Protein AF-A0AAE3GGK1-F1 (afdb_monomer)

Solvent-accessible surface area (backbone atoms only — not comparable to full-atom values): 4943 Å² total; per-residue (Å²): 131,92,71,73,62,54,81,34,54,88,37,78,45,83,32,71,53,20,81,45,72,69,28,31,55,48,46,53,52,40,41,64,15,39,23,48,71,47,52,42,66,88,70,57,76,69,25,50,58,52,47,54,53,50,52,53,46,68,75,36,79,74,41,74,82,57,94,79,78,91,81,84,79,68,55,76,89,79,88,126

Nearest PDB structures (foldseek):
  4bmn-assembly1_A  TM=7.183E-01  e=1.537E-03  Ralstonia sp. DSMZ 6428
  8j2b-assembly1_A  TM=6.497E-01  e=1.435E-03  Chloroflexus aurantiacus J-10-fl
  8a8t-assembly1_A  TM=6.531E-01  e=2.025E-03  Chloroflexus aurantiacus J-10-fl
  8i70-assembly1_A-2  TM=6.504E-01  e=3.060E-03  Chloroflexus aurantiacus
  3f5q-assembly2_A  TM=6.295E-01  e=3.278E-03  Escherichia coli O6

Radius of gyration: 15.01 Å; Cα contacts (8 Å, |Δi|>4): 93; chains: 1; bounding box: 33×26×45 Å

Structure (mmCIF, N/CA/C/O backbone):
data_AF-A0AAE3GGK1-F1
#
_entry.id   AF-A0AAE3GGK1-F1
#
loop_
_atom_site.group_PDB
_atom_site.id
_atom_site.type_symbol
_atom_site.label_atom_id
_atom_site.label_alt_id
_atom_site.label_comp_id
_atom_site.label_asym_id
_atom_site.label_entity_id
_atom_site.label_seq_id
_atom_site.pdbx_PDB_ins_code
_atom_site.Cartn_x
_atom_site.Cartn_y
_atom_site.Cartn_z
_atom_site.occupancy
_atom_site.B_iso_or_equiv
_atom_site.auth_seq_id
_atom_site.auth_comp_id
_atom_site.auth_asym_id
_atom_site.auth_atom_id
_atom_site.pdbx_PDB_model_num
ATOM 1 N N . MET A 1 1 ? 15.818 4.279 25.759 1.00 49.19 1 MET A N 1
ATOM 2 C CA . MET A 1 1 ? 15.006 5.393 25.222 1.00 49.19 1 MET A CA 1
ATOM 3 C C . MET A 1 1 ? 13.569 4.910 25.109 1.00 49.19 1 MET A C 1
ATOM 5 O O . MET A 1 1 ? 13.344 3.924 24.421 1.00 49.19 1 MET A O 1
ATOM 9 N N . GLN A 1 2 ? 12.622 5.518 25.827 1.00 49.47 2 GLN A N 1
ATOM 10 C CA . GLN A 1 2 ? 11.203 5.162 25.708 1.00 49.47 2 GLN A CA 1
ATOM 11 C C . GLN A 1 2 ? 10.671 5.755 24.397 1.00 49.47 2 GLN A C 1
ATOM 13 O O . GLN A 1 2 ? 10.495 6.966 24.290 1.00 49.47 2 GLN A O 1
ATOM 18 N N . HIS A 1 3 ? 10.488 4.930 23.365 1.00 60.25 3 HIS A N 1
ATOM 19 C CA . HIS A 1 3 ? 9.816 5.374 22.148 1.00 60.25 3 HIS A CA 1
ATOM 20 C C . HIS A 1 3 ? 8.318 5.159 22.319 1.00 60.25 3 HIS A C 1
ATOM 22 O O . HIS A 1 3 ? 7.866 4.029 22.474 1.00 60.25 3 HIS A O 1
ATOM 28 N N . ASN A 1 4 ? 7.561 6.254 22.299 1.00 68.75 4 ASN A N 1
ATOM 29 C CA . ASN A 1 4 ? 6.110 6.200 22.233 1.00 68.75 4 ASN A CA 1
ATOM 30 C C . ASN A 1 4 ? 5.703 5.457 20.946 1.00 68.75 4 ASN A C 1
ATOM 32 O O . ASN A 1 4 ? 6.036 5.897 19.844 1.00 68.75 4 ASN A O 1
ATOM 36 N N . VAL A 1 5 ? 5.039 4.312 21.104 1.00 72.94 5 VAL A N 1
ATOM 37 C CA . VAL A 1 5 ? 4.773 3.327 20.039 1.00 72.94 5 VAL A CA 1
ATOM 38 C C . VAL A 1 5 ? 3.632 3.774 19.110 1.00 72.94 5 VAL A C 1
ATOM 40 O O . VAL A 1 5 ? 3.288 3.069 18.178 1.00 72.94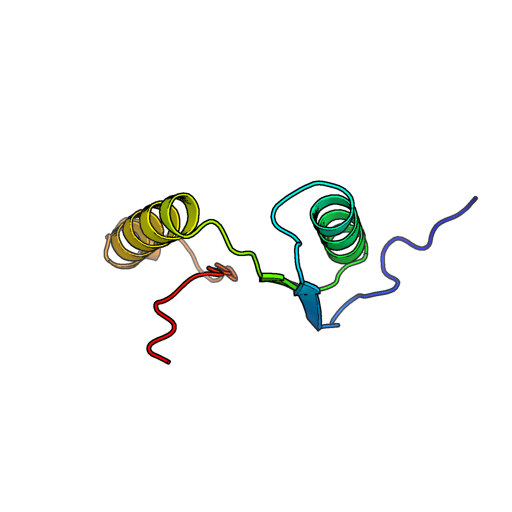 5 VAL A O 1
ATOM 43 N N . SER A 1 6 ? 3.033 4.950 19.330 1.00 87.00 6 SER A N 1
ATOM 44 C CA . SER A 1 6 ? 1.858 5.418 18.577 1.00 87.00 6 SER A CA 1
ATOM 45 C C . SER A 1 6 ? 1.972 6.860 18.071 1.00 87.00 6 SER A C 1
ATOM 47 O O . SER A 1 6 ? 0.962 7.534 17.866 1.00 87.00 6 SER A O 1
ATOM 49 N N . ARG A 1 7 ? 3.193 7.375 17.877 1.00 92.81 7 ARG A N 1
ATOM 50 C CA . ARG A 1 7 ? 3.429 8.767 17.443 1.00 92.81 7 ARG A CA 1
ATOM 51 C C . ARG A 1 7 ? 2.730 9.150 16.136 1.00 92.81 7 ARG A C 1
ATOM 53 O O . ARG A 1 7 ? 2.428 10.325 15.949 1.00 92.81 7 ARG A O 1
ATOM 60 N N . PHE A 1 8 ? 2.507 8.194 15.236 1.00 89.81 8 PHE A N 1
ATOM 61 C CA . PHE A 1 8 ? 1.928 8.431 13.914 1.00 89.81 8 PHE A CA 1
ATOM 62 C C . PHE A 1 8 ? 0.539 7.806 13.744 1.00 89.81 8 PHE A C 1
ATOM 64 O O . PHE A 1 8 ? 0.057 7.679 12.617 1.00 89.81 8 PHE A O 1
ATOM 71 N N . HIS A 1 9 ? -0.134 7.463 14.845 1.00 90.50 9 HIS A N 1
ATOM 72 C CA . HIS A 1 9 ? -1.479 6.898 14.807 1.00 90.50 9 HIS A CA 1
ATOM 73 C C . HIS A 1 9 ? -2.452 7.771 13.993 1.00 90.50 9 HIS A C 1
ATOM 75 O O . HIS A 1 9 ? -2.543 8.987 14.186 1.00 90.50 9 HIS A O 1
ATOM 81 N N . GLY A 1 10 ? -3.162 7.146 13.049 1.00 84.75 10 GLY A N 1
ATOM 82 C CA . GLY A 1 10 ? -4.153 7.802 12.188 1.00 84.75 10 GLY A CA 1
ATOM 83 C C . GLY A 1 10 ? -3.567 8.687 11.079 1.00 84.75 10 GLY A C 1
ATOM 84 O O . GLY A 1 10 ? -4.324 9.294 10.318 1.00 84.75 10 GLY A O 1
ATOM 85 N N . LYS A 1 11 ? -2.237 8.776 10.950 1.00 86.81 11 LYS A N 1
ATOM 86 C CA . LYS A 1 11 ? -1.575 9.531 9.876 1.00 86.81 11 LYS A CA 1
ATOM 87 C C . LYS A 1 11 ? -1.363 8.666 8.639 1.00 86.81 11 LYS A C 1
ATOM 89 O O . LYS A 1 11 ? -1.275 7.447 8.732 1.00 86.81 11 LYS A O 1
ATOM 94 N N . VAL A 1 12 ? -1.284 9.312 7.478 1.00 89.19 12 VAL A N 1
ATOM 95 C CA . VAL A 1 12 ? -0.886 8.686 6.210 1.00 89.19 12 VAL A CA 1
ATOM 96 C C . VAL A 1 12 ? 0.484 9.240 5.822 1.00 89.19 12 VAL A C 1
ATOM 98 O O . VAL A 1 12 ? 0.686 10.450 5.913 1.00 89.19 12 VAL A O 1
ATOM 101 N N . ALA A 1 13 ? 1.416 8.381 5.413 1.00 78.69 13 ALA A N 1
ATOM 102 C CA . ALA A 1 13 ? 2.766 8.765 5.006 1.00 78.69 13 ALA A CA 1
ATOM 103 C C . ALA A 1 13 ? 3.148 8.138 3.657 1.00 78.69 13 ALA A C 1
ATOM 105 O O . ALA A 1 13 ? 2.986 6.936 3.467 1.00 78.69 13 ALA A O 1
ATOM 106 N N . LEU A 1 14 ? 3.693 8.946 2.743 1.00 87.44 14 LEU A N 1
ATOM 107 C CA . LEU A 1 14 ? 4.282 8.495 1.480 1.00 87.44 14 LEU A CA 1
ATOM 108 C C . LEU A 1 14 ? 5.804 8.399 1.627 1.00 87.44 14 LEU A C 1
ATOM 110 O O . LEU A 1 14 ? 6.451 9.368 2.023 1.00 87.44 14 LEU A O 1
ATOM 114 N N . VAL A 1 15 ? 6.374 7.250 1.276 1.00 80.81 15 VAL A N 1
ATOM 115 C CA . VAL A 1 15 ? 7.814 6.986 1.311 1.00 80.81 15 VAL A CA 1
ATOM 116 C C . VAL A 1 15 ? 8.317 6.709 -0.103 1.00 80.81 15 V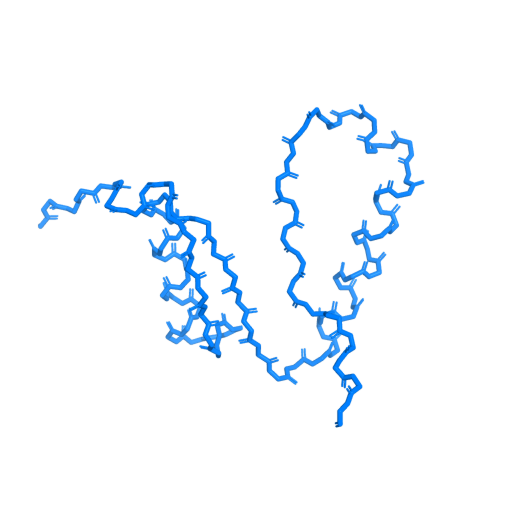AL A C 1
ATOM 118 O O . VAL A 1 15 ? 7.994 5.688 -0.711 1.00 80.81 15 VAL A O 1
ATOM 121 N N . THR A 1 16 ? 9.143 7.613 -0.626 1.00 82.12 16 THR A N 1
ATOM 122 C CA . THR A 1 16 ? 9.816 7.432 -1.917 1.00 82.12 16 THR A CA 1
ATOM 123 C C . THR A 1 16 ? 11.070 6.571 -1.765 1.00 82.12 16 THR A C 1
ATOM 125 O O . THR A 1 16 ? 11.743 6.602 -0.735 1.00 82.12 16 THR A O 1
ATOM 128 N N . GLY A 1 17 ? 11.366 5.737 -2.768 1.00 80.00 17 GLY A N 1
ATOM 129 C CA . GLY A 1 17 ? 12.455 4.758 -2.676 1.00 80.00 17 GLY A CA 1
ATOM 130 C C . GLY A 1 17 ? 12.246 3.726 -1.560 1.00 80.00 17 GLY A C 1
ATOM 131 O O . GLY A 1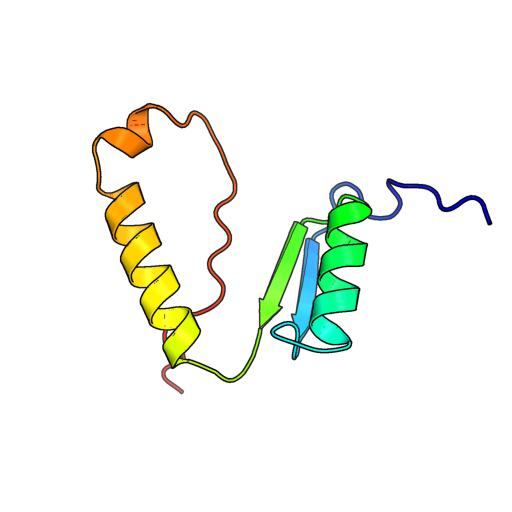 17 ? 13.214 3.161 -1.054 1.00 80.00 17 GLY A O 1
ATOM 132 N N . GLY A 1 18 ? 10.997 3.487 -1.142 1.00 80.12 18 GLY A N 1
ATOM 133 C CA . GLY A 1 18 ? 10.680 2.643 0.014 1.00 80.12 18 GLY A CA 1
ATOM 134 C C . GLY A 1 18 ? 10.786 1.137 -0.246 1.00 80.12 18 GLY A C 1
ATOM 135 O O . GLY A 1 18 ? 10.554 0.342 0.661 1.00 80.12 18 GLY A O 1
ATOM 136 N N . THR A 1 19 ? 11.147 0.725 -1.462 1.00 78.81 19 THR A N 1
ATOM 137 C CA . THR A 1 19 ? 11.233 -0.689 -1.855 1.00 78.81 19 THR A CA 1
ATOM 138 C C . THR A 1 19 ? 12.457 -1.406 -1.274 1.00 78.81 19 THR A C 1
ATOM 140 O O . THR A 1 19 ? 12.518 -2.633 -1.318 1.00 78.81 19 THR A O 1
ATOM 143 N N . SER A 1 20 ? 13.450 -0.681 -0.741 1.00 80.06 20 SER A N 1
ATOM 144 C CA . SER A 1 20 ? 14.647 -1.263 -0.116 1.00 80.06 20 SER A CA 1
ATOM 145 C C . SER A 1 20 ? 15.362 -0.284 0.833 1.00 80.06 20 SER A C 1
ATOM 147 O O . SER A 1 20 ? 14.951 0.866 1.005 1.00 80.06 20 SER A O 1
ATOM 149 N N . GLY A 1 21 ? 16.432 -0.757 1.486 1.00 88.75 21 GLY A N 1
ATOM 150 C CA . GLY A 1 21 ? 17.362 0.070 2.261 1.00 88.75 21 GLY A CA 1
ATOM 151 C C . GLY A 1 21 ? 16.695 0.961 3.315 1.00 88.75 21 GLY A C 1
ATOM 152 O O . GLY A 1 21 ? 15.832 0.521 4.077 1.00 88.75 21 GLY A O 1
ATOM 153 N N . MET A 1 22 ? 17.111 2.230 3.354 1.00 89.81 22 MET A N 1
ATOM 154 C CA . MET A 1 22 ? 16.623 3.217 4.326 1.00 89.81 22 MET A CA 1
ATOM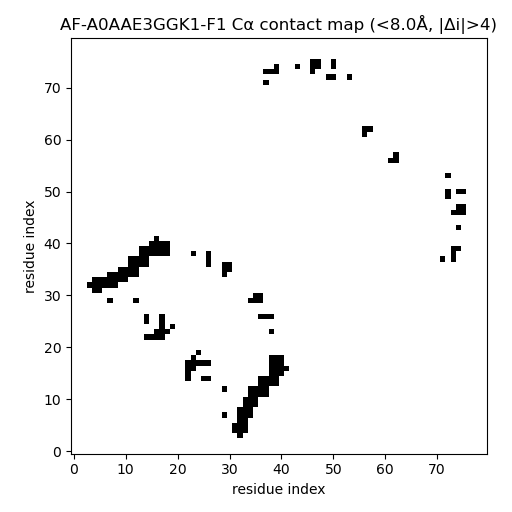 155 C C . MET A 1 22 ? 15.140 3.554 4.138 1.00 89.81 22 MET A C 1
ATOM 157 O O . MET A 1 22 ? 14.442 3.777 5.127 1.00 89.81 22 MET A O 1
ATOM 161 N N . GLY A 1 23 ? 14.643 3.552 2.898 1.00 85.44 23 GLY A N 1
ATOM 162 C CA . GLY A 1 23 ? 13.236 3.822 2.607 1.00 85.44 23 GLY A CA 1
ATOM 163 C C . GLY A 1 23 ? 12.333 2.743 3.204 1.00 85.44 23 GLY A C 1
ATOM 164 O O . GLY A 1 23 ? 11.394 3.054 3.934 1.00 85.44 23 GLY A O 1
ATOM 165 N N . LEU A 1 24 ? 12.678 1.467 3.004 1.00 84.62 24 LEU A N 1
ATOM 166 C CA . LEU A 1 24 ? 11.944 0.351 3.606 1.00 84.62 24 LEU A CA 1
ATOM 167 C C . LEU A 1 24 ? 12.009 0.379 5.140 1.00 84.62 24 LEU A C 1
ATOM 169 O O . LEU A 1 24 ? 11.002 0.146 5.810 1.00 84.62 24 LEU A O 1
ATOM 173 N N . ALA A 1 25 ? 13.180 0.680 5.710 1.00 90.56 25 ALA A N 1
ATOM 174 C CA . ALA A 1 25 ? 13.339 0.805 7.159 1.00 90.56 25 ALA A CA 1
ATOM 175 C C . ALA A 1 25 ? 12.465 1.933 7.735 1.00 90.56 25 ALA A C 1
ATOM 177 O O . ALA A 1 25 ? 11.813 1.757 8.766 1.00 90.56 25 ALA A O 1
ATOM 178 N N . THR A 1 26 ? 12.393 3.062 7.029 1.00 91.19 26 THR A N 1
ATOM 179 C CA . THR A 1 26 ? 11.547 4.207 7.387 1.00 91.19 26 THR A CA 1
ATOM 180 C C . THR A 1 26 ? 10.071 3.837 7.325 1.00 91.19 26 THR A C 1
ATOM 182 O O . THR A 1 26 ? 9.341 4.060 8.289 1.00 91.19 26 THR A O 1
ATOM 185 N N . ALA A 1 27 ? 9.640 3.199 6.236 1.00 86.25 27 ALA A N 1
ATOM 186 C CA . ALA A 1 27 ? 8.262 2.757 6.068 1.00 86.25 27 ALA A CA 1
ATOM 187 C C . ALA A 1 27 ? 7.830 1.780 7.172 1.00 86.25 27 ALA A C 1
ATOM 189 O O . ALA A 1 27 ? 6.777 1.956 7.783 1.00 86.25 27 ALA A O 1
ATOM 190 N N . ARG A 1 28 ? 8.686 0.804 7.509 1.00 89.00 28 ARG A N 1
ATOM 191 C CA . ARG A 1 28 ? 8.447 -0.134 8.618 1.00 89.00 28 ARG A CA 1
ATOM 192 C C . ARG A 1 28 ? 8.308 0.578 9.957 1.00 89.00 28 ARG A C 1
ATOM 194 O O . ARG A 1 28 ? 7.447 0.213 10.752 1.00 89.00 28 ARG A O 1
ATOM 201 N N . ARG A 1 29 ? 9.140 1.590 10.212 1.00 91.12 29 ARG A N 1
ATOM 202 C CA . ARG A 1 29 ? 9.080 2.347 11.462 1.00 91.12 29 ARG A CA 1
ATOM 203 C C . ARG A 1 29 ? 7.801 3.177 11.572 1.00 91.12 29 ARG A C 1
ATOM 205 O O . ARG A 1 29 ? 7.210 3.216 12.643 1.00 91.12 29 ARG A O 1
ATOM 212 N N . LEU A 1 30 ? 7.366 3.798 10.477 1.00 87.19 30 LEU A N 1
ATOM 213 C CA . LEU A 1 30 ? 6.117 4.560 10.417 1.00 87.19 30 LEU A CA 1
ATOM 214 C C . LEU A 1 30 ? 4.893 3.658 10.636 1.00 87.19 30 LEU A C 1
ATOM 216 O O . LEU A 1 30 ? 4.028 4.005 11.438 1.00 87.19 30 LEU A O 1
ATOM 220 N N . LEU A 1 31 ? 4.862 2.482 9.997 1.00 86.31 31 LEU A N 1
ATOM 221 C CA . LEU A 1 31 ? 3.826 1.463 10.217 1.00 86.31 31 LEU A CA 1
ATOM 222 C C . LEU A 1 31 ? 3.769 1.028 11.686 1.00 86.31 31 LEU A C 1
ATOM 224 O O . LEU A 1 31 ? 2.701 1.027 12.291 1.00 86.31 31 LEU A O 1
ATOM 228 N N . ALA A 1 32 ? 4.925 0.710 12.278 1.00 87.25 32 ALA A N 1
ATOM 229 C CA . ALA A 1 32 ? 5.014 0.296 13.678 1.00 87.25 32 ALA A CA 1
ATOM 230 C C . ALA A 1 32 ? 4.548 1.384 14.662 1.00 87.25 32 ALA A C 1
ATOM 232 O O . ALA A 1 32 ? 4.115 1.058 15.760 1.00 87.25 32 ALA A O 1
ATOM 233 N N . GLU A 1 33 ? 4.623 2.660 14.270 1.00 91.06 33 GLU A N 1
ATOM 234 C CA . GLU A 1 33 ? 4.148 3.799 15.061 1.00 91.06 33 GLU A CA 1
ATOM 235 C C . GLU A 1 33 ? 2.689 4.209 14.741 1.00 91.06 33 GLU A C 1
ATOM 237 O O . GLU A 1 33 ? 2.223 5.254 15.206 1.00 91.06 33 GLU A O 1
ATOM 242 N N . GLY A 1 34 ? 1.956 3.388 13.975 1.00 84.44 34 GLY A N 1
ATOM 243 C CA . GLY A 1 34 ? 0.517 3.527 13.720 1.00 84.44 34 GLY A CA 1
ATOM 244 C C . GLY A 1 34 ? 0.135 4.325 12.470 1.00 84.44 34 GLY A C 1
ATOM 245 O O . GLY A 1 34 ? -1.039 4.670 12.311 1.00 84.44 34 GLY A O 1
ATOM 246 N N . ALA A 1 35 ? 1.094 4.636 11.596 1.00 88.38 35 ALA A N 1
ATOM 247 C CA . ALA A 1 35 ? 0.801 5.270 10.315 1.00 88.38 35 ALA A CA 1
ATOM 248 C C . ALA A 1 35 ? 0.227 4.262 9.311 1.00 88.38 35 ALA A C 1
ATOM 250 O O . ALA A 1 35 ? 0.623 3.099 9.280 1.00 88.38 35 ALA A O 1
ATOM 251 N N . ARG A 1 36 ? -0.611 4.745 8.396 1.00 86.69 36 ARG A N 1
ATOM 252 C CA . ARG A 1 36 ? -0.840 4.112 7.092 1.00 86.69 36 ARG A CA 1
ATOM 253 C C . ARG A 1 36 ? 0.281 4.556 6.154 1.00 86.69 36 ARG A C 1
ATOM 255 O O . ARG A 1 36 ? 0.545 5.754 6.062 1.00 86.69 36 ARG A O 1
ATOM 262 N N . VAL A 1 37 ? 0.962 3.628 5.486 1.00 81.25 37 VAL A N 1
ATOM 263 C CA . VAL A 1 37 ? 2.162 3.945 4.693 1.00 81.25 37 VAL A CA 1
ATOM 264 C C . VAL A 1 37 ? 2.005 3.502 3.243 1.00 81.25 37 VAL A C 1
ATOM 266 O O . VAL A 1 37 ? 1.585 2.381 2.980 1.00 81.25 37 VAL A O 1
ATOM 269 N N . VAL A 1 38 ? 2.379 4.395 2.331 1.00 82.69 38 VAL A N 1
ATOM 270 C CA . VAL A 1 38 ? 2.446 4.212 0.875 1.00 82.69 38 VAL A CA 1
ATOM 271 C C . VAL A 1 38 ? 3.934 4.226 0.485 1.00 82.69 38 VAL A C 1
ATOM 273 O O . VAL A 1 38 ? 4.684 5.063 0.989 1.00 82.69 38 VAL A O 1
ATOM 276 N N . ILE A 1 39 ? 4.397 3.287 -0.339 1.00 77.94 39 ILE A N 1
ATOM 277 C CA . ILE A 1 39 ? 5.803 3.062 -0.717 1.00 77.94 39 ILE A CA 1
ATOM 278 C C . ILE A 1 39 ? 5.969 3.044 -2.243 1.00 77.94 39 ILE A C 1
ATOM 280 O O . ILE A 1 39 ? 5.645 2.060 -2.896 1.00 77.94 39 ILE A O 1
ATOM 284 N N . THR A 1 40 ? 6.658 4.036 -2.801 1.00 73.31 40 THR A N 1
ATOM 285 C CA . THR A 1 40 ? 6.952 4.068 -4.245 1.00 73.31 40 THR A CA 1
ATOM 286 C C . THR A 1 40 ? 8.414 3.712 -4.566 1.00 73.31 40 THR A C 1
ATOM 288 O O . THR A 1 40 ? 9.331 3.994 -3.783 1.00 73.31 40 THR A O 1
ATOM 291 N N . GLY A 1 41 ? 8.655 3.088 -5.727 1.00 73.00 41 GLY A N 1
ATOM 292 C CA . GLY A 1 41 ? 9.974 2.700 -6.242 1.00 73.00 41 GLY A CA 1
ATOM 293 C C . GLY A 1 41 ? 9.956 2.358 -7.741 1.00 73.00 41 GLY A C 1
ATOM 294 O O . GLY A 1 41 ? 8.904 2.346 -8.363 1.00 73.00 41 GLY A O 1
ATOM 295 N N . ARG A 1 42 ? 11.135 2.106 -8.334 1.00 67.38 42 ARG A N 1
ATOM 296 C CA . ARG A 1 42 ? 11.316 1.961 -9.800 1.00 67.38 42 ARG A CA 1
ATOM 297 C C . ARG A 1 42 ? 11.222 0.522 -10.344 1.00 67.38 42 ARG A C 1
ATOM 299 O O . ARG A 1 42 ? 11.252 0.344 -11.556 1.00 67.38 42 ARG A O 1
ATOM 306 N N . ASP A 1 43 ? 11.195 -0.504 -9.489 1.00 64.50 43 ASP A N 1
ATOM 307 C CA . ASP A 1 43 ? 11.241 -1.914 -9.926 1.00 64.50 43 ASP A CA 1
ATOM 308 C C . ASP A 1 43 ? 9.836 -2.465 -10.220 1.00 64.50 43 ASP A C 1
ATOM 310 O O . ASP A 1 43 ? 9.183 -3.058 -9.361 1.00 64.50 43 ASP A O 1
ATOM 314 N N . GLN A 1 44 ? 9.391 -2.252 -11.459 1.00 57.69 44 GLN A N 1
ATOM 315 C CA . GLN A 1 44 ? 8.046 -2.554 -11.955 1.00 57.69 44 GLN A CA 1
ATOM 316 C C . GLN A 1 44 ? 7.682 -4.052 -11.936 1.00 57.69 44 GLN A C 1
ATOM 318 O O . GLN A 1 44 ? 6.551 -4.409 -11.619 1.00 57.69 44 GLN A O 1
ATOM 323 N N . ARG A 1 45 ? 8.628 -4.968 -12.208 1.00 58.25 45 ARG A N 1
ATOM 324 C CA . ARG A 1 45 ? 8.314 -6.411 -12.366 1.00 58.25 45 ARG A CA 1
ATOM 325 C C . ARG A 1 45 ? 7.805 -7.055 -11.082 1.00 58.25 45 ARG A C 1
ATOM 327 O O . ARG A 1 45 ? 7.033 -8.010 -11.128 1.00 58.25 45 ARG A O 1
ATOM 334 N N . ARG A 1 46 ? 8.270 -6.564 -9.933 1.00 60.47 46 ARG A N 1
ATOM 335 C CA . ARG A 1 46 ? 7.833 -7.056 -8.625 1.00 60.47 46 ARG A CA 1
ATOM 336 C C . ARG A 1 46 ? 6.472 -6.470 -8.231 1.00 60.47 46 ARG A C 1
ATOM 338 O O . ARG A 1 46 ? 5.777 -7.087 -7.435 1.00 60.47 46 ARG A O 1
ATOM 345 N N . LEU A 1 47 ? 6.084 -5.336 -8.815 1.00 60.88 47 LEU A N 1
ATOM 346 C CA . LEU A 1 47 ? 4.798 -4.680 -8.583 1.00 60.88 47 LEU A CA 1
ATOM 347 C C . LEU A 1 47 ? 3.672 -5.335 -9.392 1.00 60.88 47 LEU A C 1
ATOM 349 O O . LEU A 1 47 ? 2.627 -5.651 -8.828 1.00 60.88 47 LEU A O 1
ATOM 353 N N . ASP A 1 48 ? 3.921 -5.654 -10.665 1.00 63.50 48 ASP A N 1
ATOM 354 C CA . ASP A 1 48 ? 2.918 -6.266 -11.550 1.00 63.50 48 ASP A CA 1
ATOM 355 C C . ASP A 1 48 ? 2.441 -7.638 -11.035 1.00 63.50 48 ASP A C 1
ATOM 357 O O . ASP A 1 48 ? 1.250 -7.949 -11.052 1.00 63.50 48 ASP A O 1
ATOM 361 N N . ALA A 1 49 ? 3.360 -8.458 -10.511 1.00 65.94 49 ALA A N 1
ATOM 362 C CA . ALA A 1 49 ? 3.022 -9.760 -9.932 1.00 65.94 49 ALA A CA 1
ATOM 363 C C . ALA A 1 49 ? 2.181 -9.636 -8.647 1.00 65.94 49 ALA A C 1
ATOM 365 O O . ALA A 1 49 ? 1.316 -10.472 -8.382 1.00 65.94 49 ALA A O 1
ATOM 366 N N . VAL A 1 50 ? 2.417 -8.594 -7.845 1.00 65.50 50 VAL A N 1
ATOM 367 C CA . VAL A 1 50 ? 1.633 -8.321 -6.631 1.00 65.50 50 VAL A CA 1
ATOM 368 C C . VAL A 1 50 ? 0.231 -7.841 -7.008 1.00 65.50 50 VAL A C 1
ATOM 370 O O . VAL A 1 50 ? -0.740 -8.313 -6.419 1.00 65.50 50 VAL A O 1
ATOM 373 N N . PHE A 1 51 ? 0.111 -6.995 -8.036 1.00 71.06 51 PHE A N 1
ATOM 374 C CA . PHE A 1 51 ? -1.179 -6.577 -8.590 1.00 71.06 51 PHE A CA 1
ATOM 375 C C . PHE A 1 51 ? -1.998 -7.756 -9.108 1.00 71.06 51 PHE A C 1
ATOM 377 O O . PHE A 1 51 ? -3.158 -7.900 -8.731 1.00 71.06 51 PHE A O 1
ATOM 384 N N . ALA A 1 52 ? -1.399 -8.626 -9.923 1.00 74.88 52 ALA A N 1
ATOM 385 C CA . ALA A 1 52 ? -2.098 -9.774 -10.493 1.00 74.88 52 ALA A CA 1
ATOM 386 C C . ALA A 1 52 ? -2.666 -10.705 -9.407 1.00 74.88 52 ALA A C 1
ATOM 388 O O . ALA A 1 52 ? -3.829 -11.097 -9.475 1.00 74.88 52 ALA A O 1
ATOM 389 N N . ASN A 1 53 ? -1.877 -11.004 -8.372 1.00 76.31 53 ASN A N 1
ATOM 390 C CA . ASN A 1 53 ? -2.314 -11.868 -7.273 1.00 76.31 53 ASN A CA 1
ATOM 391 C C . ASN A 1 53 ? -3.385 -11.212 -6.395 1.00 76.31 53 ASN A C 1
ATOM 393 O O . ASN A 1 53 ? -4.323 -11.880 -5.968 1.00 76.31 53 ASN A O 1
ATOM 397 N N . ALA A 1 54 ? -3.270 -9.910 -6.135 1.00 77.94 54 ALA A N 1
ATOM 398 C CA . ALA A 1 54 ? -4.269 -9.181 -5.366 1.00 77.94 54 ALA A CA 1
ATOM 399 C C . ALA A 1 54 ? -5.608 -9.084 -6.112 1.00 77.94 54 ALA A C 1
ATOM 401 O O . ALA A 1 54 ? -6.654 -9.306 -5.512 1.00 77.94 54 ALA A O 1
ATOM 402 N N . VAL A 1 55 ? -5.581 -8.814 -7.422 1.00 78.31 55 VAL A N 1
ATOM 403 C CA . VAL A 1 55 ? -6.781 -8.827 -8.272 1.00 78.31 55 VAL A CA 1
ATOM 404 C C . VAL A 1 55 ? -7.402 -10.222 -8.302 1.00 78.31 55 VAL A C 1
ATOM 406 O O . VAL A 1 55 ? -8.611 -10.343 -8.132 1.00 78.31 55 VAL A O 1
ATOM 409 N N . ALA A 1 56 ? -6.590 -11.273 -8.454 1.00 84.25 56 ALA A N 1
ATOM 410 C CA . ALA A 1 56 ? -7.072 -12.652 -8.420 1.00 84.25 56 ALA A CA 1
ATOM 411 C C . ALA A 1 56 ? -7.743 -13.000 -7.081 1.00 84.25 56 ALA A C 1
ATOM 413 O O . ALA A 1 56 ? -8.818 -13.588 -7.077 1.00 84.25 56 ALA A O 1
ATOM 414 N N . PHE A 1 57 ? -7.153 -12.586 -5.955 1.00 81.94 57 PHE A N 1
ATOM 415 C CA . PHE A 1 57 ? -7.741 -12.780 -4.631 1.00 81.94 57 PHE A CA 1
ATOM 416 C C . PHE A 1 57 ? -9.058 -12.010 -4.463 1.00 81.94 57 PHE A C 1
ATOM 418 O O . PHE A 1 57 ? -10.053 -12.583 -4.038 1.00 81.94 57 PHE A O 1
ATOM 425 N N . LEU A 1 58 ? -9.105 -10.728 -4.833 1.00 79.75 58 LEU A N 1
ATOM 426 C CA . LEU A 1 58 ? -10.320 -9.915 -4.699 1.00 79.75 58 LEU A CA 1
ATOM 427 C C . LEU A 1 58 ? -11.466 -10.387 -5.606 1.00 79.75 58 LEU A C 1
ATOM 429 O O . LEU A 1 58 ? -12.626 -10.160 -5.281 1.00 79.75 58 LEU A O 1
ATOM 433 N N . ALA A 1 59 ? -11.147 -11.033 -6.728 1.00 81.19 59 ALA A N 1
ATOM 434 C CA . ALA A 1 59 ? -12.127 -11.625 -7.634 1.00 81.19 59 ALA A CA 1
ATOM 435 C C . ALA A 1 59 ? -12.586 -13.038 -7.216 1.00 81.19 59 ALA A C 1
ATOM 437 O O . ALA A 1 59 ? -13.440 -13.610 -7.890 1.00 81.19 59 ALA A O 1
ATOM 438 N N . SER A 1 60 ? -12.011 -13.609 -6.154 1.00 88.75 60 SER A N 1
ATOM 439 C CA . SER A 1 60 ? -12.292 -14.972 -5.685 1.00 88.75 60 SER A CA 1
ATOM 440 C C . SER A 1 60 ? -13.346 -15.012 -4.570 1.00 88.75 60 SER A C 1
ATOM 442 O O . SER A 1 60 ? -13.543 -14.023 -3.857 1.00 88.75 60 SER A O 1
ATOM 444 N N . ASP A 1 61 ? -13.997 -16.165 -4.384 1.00 90.12 61 ASP A N 1
ATOM 445 C CA . ASP A 1 61 ? -14.998 -16.377 -3.326 1.00 90.12 61 ASP A CA 1
ATOM 446 C C . ASP A 1 61 ? -14.375 -16.250 -1.925 1.00 90.12 61 ASP A C 1
ATOM 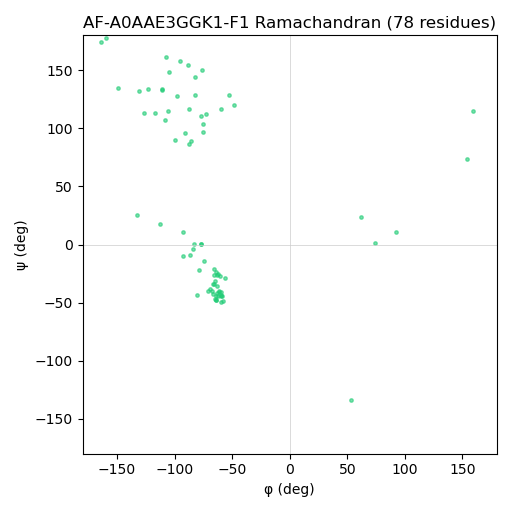448 O O . ASP A 1 61 ? -15.043 -15.855 -0.965 1.00 90.12 61 ASP A O 1
ATOM 452 N N . GLU A 1 62 ? -13.071 -16.503 -1.802 1.00 80.00 62 GLU A N 1
ATOM 453 C CA . GLU A 1 62 ? -12.293 -16.372 -0.573 1.00 80.00 62 GLU A CA 1
ATOM 454 C C . GLU A 1 62 ? -12.292 -14.941 -0.017 1.00 80.00 62 GLU A C 1
ATOM 456 O O . GLU A 1 62 ? -12.205 -14.756 1.201 1.00 80.00 62 GLU A O 1
ATOM 461 N N . ALA A 1 63 ? -12.452 -13.921 -0.868 1.00 78.69 63 ALA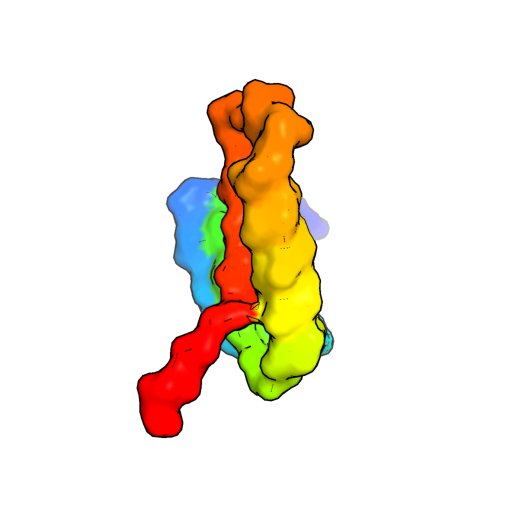 A N 1
ATOM 462 C CA . ALA A 1 63 ? -12.542 -12.534 -0.420 1.00 78.69 63 ALA A CA 1
ATOM 463 C C . ALA A 1 63 ? -13.786 -12.268 0.447 1.00 78.69 63 ALA A C 1
ATOM 465 O O . ALA A 1 63 ? -13.762 -11.365 1.282 1.00 78.69 63 ALA A O 1
ATOM 466 N N . SER A 1 64 ? -14.851 -13.072 0.319 1.00 82.00 64 SER A N 1
ATOM 467 C CA . SER A 1 64 ? -16.083 -12.923 1.112 1.00 82.00 64 SER A CA 1
ATOM 468 C C . SER A 1 64 ? -15.888 -13.190 2.611 1.00 82.00 64 SER A C 1
ATOM 470 O O . SER A 1 64 ? -16.662 -12.703 3.435 1.00 82.00 64 SER A O 1
ATOM 472 N N . TYR A 1 65 ? -14.823 -13.909 2.979 1.00 80.31 65 TYR A N 1
ATOM 473 C CA . TYR A 1 65 ? -14.461 -14.188 4.370 1.00 80.31 65 TYR A CA 1
ATOM 474 C C . TYR A 1 65 ? -13.663 -13.052 5.030 1.00 80.31 65 TYR A C 1
ATOM 476 O O . TYR A 1 65 ? -13.302 -13.142 6.204 1.00 80.31 65 TYR A O 1
ATOM 484 N N . VAL A 1 66 ? -13.395 -11.969 4.298 1.00 72.25 66 VAL A N 1
ATOM 485 C CA . VAL A 1 66 ? -12.699 -10.779 4.782 1.00 72.25 66 VAL A CA 1
ATOM 486 C C . VAL A 1 66 ? -13.704 -9.646 4.972 1.00 72.25 66 VAL A C 1
ATOM 488 O O . VAL A 1 66 ? -14.246 -9.105 4.015 1.00 72.25 66 VAL A O 1
ATOM 491 N N . THR A 1 67 ? -13.901 -9.206 6.213 1.00 66.25 67 THR A N 1
ATOM 492 C CA . THR A 1 67 ? -14.867 -8.141 6.542 1.00 66.25 67 THR A CA 1
ATOM 493 C C . THR A 1 67 ? -14.305 -6.720 6.432 1.00 66.25 67 THR A C 1
ATOM 495 O O . THR A 1 67 ? -15.060 -5.755 6.528 1.00 66.25 67 THR A O 1
ATOM 498 N N . GLY A 1 68 ? -12.992 -6.565 6.239 1.00 50.28 68 GLY A N 1
ATOM 499 C CA . GLY A 1 68 ? -12.356 -5.264 6.033 1.00 50.28 68 GLY A CA 1
ATOM 500 C C . GLY A 1 68 ? -10.864 -5.284 6.346 1.00 50.28 68 GLY A C 1
ATOM 501 O O . GLY A 1 68 ? -10.466 -5.472 7.493 1.00 50.28 68 GLY A O 1
ATOM 502 N N . GLN A 1 69 ? -10.045 -5.066 5.320 1.00 52.97 69 GLN A N 1
ATOM 503 C CA . GLN A 1 69 ? -8.598 -4.920 5.439 1.00 52.97 69 GLN A CA 1
ATOM 504 C C . GLN A 1 69 ? -8.078 -3.984 4.349 1.00 52.97 69 GLN A C 1
ATOM 506 O O . GLN A 1 69 ? -8.460 -4.105 3.185 1.00 52.97 69 GLN A O 1
ATOM 511 N N . ASP A 1 70 ? -7.202 -3.057 4.728 1.00 50.72 70 ASP A N 1
ATOM 512 C CA . ASP A 1 70 ? -6.553 -2.154 3.781 1.00 50.72 70 ASP A CA 1
ATOM 513 C C . ASP A 1 70 ? -5.459 -2.927 3.026 1.00 50.72 70 ASP A C 1
ATOM 515 O O . ASP A 1 70 ? -4.338 -3.091 3.515 1.00 50.72 70 ASP A O 1
ATOM 519 N N . LEU A 1 71 ? -5.779 -3.417 1.824 1.00 58.59 71 LEU A N 1
ATOM 520 C CA . LEU A 1 71 ? -4.796 -4.001 0.912 1.00 58.59 71 LEU A CA 1
ATOM 521 C C . LEU A 1 71 ? -4.160 -2.887 0.073 1.00 58.59 71 LEU A C 1
ATOM 523 O O . LEU A 1 71 ? -4.647 -2.527 -0.997 1.00 58.59 71 LEU A O 1
ATOM 527 N N . VAL A 1 72 ? -3.074 -2.309 0.584 1.00 58.78 72 VAL A N 1
ATOM 528 C CA . VAL A 1 72 ? -2.320 -1.267 -0.125 1.00 58.78 72 VAL A CA 1
ATOM 529 C C . VAL A 1 72 ? -1.459 -1.919 -1.205 1.00 58.78 72 VAL A C 1
ATOM 531 O O . VAL A 1 72 ? -0.489 -2.611 -0.894 1.00 58.78 72 VAL A O 1
ATOM 534 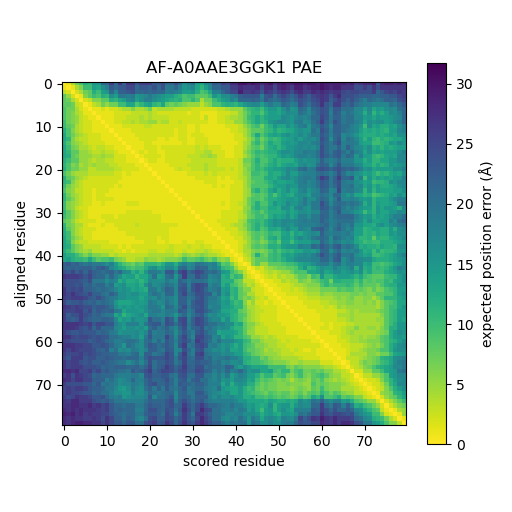N N . ILE A 1 73 ? -1.808 -1.688 -2.473 1.00 60.22 73 ILE A N 1
ATOM 535 C CA . ILE A 1 73 ? -1.026 -2.137 -3.627 1.00 60.22 73 ILE A CA 1
ATOM 536 C C . ILE A 1 73 ? -0.371 -0.920 -4.280 1.00 60.22 73 ILE A C 1
ATOM 538 O O . ILE A 1 73 ? -1.041 -0.100 -4.905 1.00 60.22 73 ILE A O 1
ATOM 542 N N . ASP A 1 74 ? 0.940 -0.786 -4.118 1.00 61.34 74 ASP A N 1
ATOM 543 C CA . ASP A 1 74 ? 1.696 0.352 -4.638 1.00 61.34 74 ASP A CA 1
ATOM 544 C C . ASP A 1 74 ? 2.385 -0.032 -5.951 1.00 61.34 74 ASP A C 1
ATOM 546 O O . ASP A 1 74 ? 3.475 -0.593 -5.939 1.00 61.34 74 ASP A O 1
ATOM 550 N N . GLY A 1 75 ? 1.714 0.173 -7.090 1.00 55.50 75 GLY A N 1
ATOM 551 C CA . GLY A 1 75 ? 2.296 -0.129 -8.403 1.00 55.50 75 GLY A CA 1
ATOM 552 C C . GLY A 1 75 ? 1.323 -0.448 -9.536 1.00 55.50 75 GLY A C 1
ATOM 553 O O . GLY A 1 75 ? 1.245 -1.587 -9.970 1.00 55.50 75 GLY A O 1
ATOM 554 N N . GLY A 1 76 ? 0.635 0.564 -10.062 1.00 50.94 76 GLY A N 1
ATOM 555 C CA . GLY A 1 76 ? -0.060 0.504 -11.353 1.00 50.94 76 GLY A CA 1
ATOM 556 C C . GLY A 1 76 ? 0.684 1.320 -12.413 1.00 50.94 76 GLY A C 1
ATOM 557 O O . GLY A 1 76 ? 1.512 2.167 -12.082 1.00 50.94 76 GLY A O 1
ATOM 558 N N . LEU A 1 77 ? 0.396 1.052 -13.687 1.00 40.28 77 LEU A N 1
ATOM 559 C CA . LEU A 1 77 ? 0.998 1.700 -14.854 1.00 40.28 77 LEU A CA 1
ATOM 560 C C . LEU A 1 77 ? 0.992 3.238 -14.722 1.00 40.28 77 LEU A C 1
ATOM 562 O O . LEU A 1 77 ? 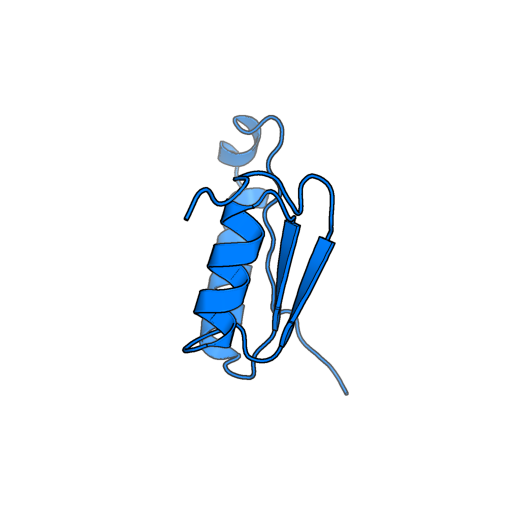-0.076 3.844 -14.644 1.00 40.28 77 LEU A O 1
ATOM 566 N N . VAL A 1 78 ? 2.165 3.880 -14.751 1.00 39.41 78 VAL A N 1
ATOM 567 C CA . VAL A 1 78 ? 2.254 5.316 -15.053 1.00 39.41 78 VAL A CA 1
ATOM 568 C C . VAL A 1 78 ? 2.433 5.424 -16.561 1.00 39.41 78 VAL A C 1
ATOM 570 O O . VAL A 1 78 ? 3.539 5.263 -17.071 1.00 39.41 78 VAL A O 1
ATOM 573 N N . VAL A 1 79 ? 1.330 5.631 -17.287 1.00 30.03 79 VAL A N 1
ATOM 574 C CA . VAL A 1 79 ? 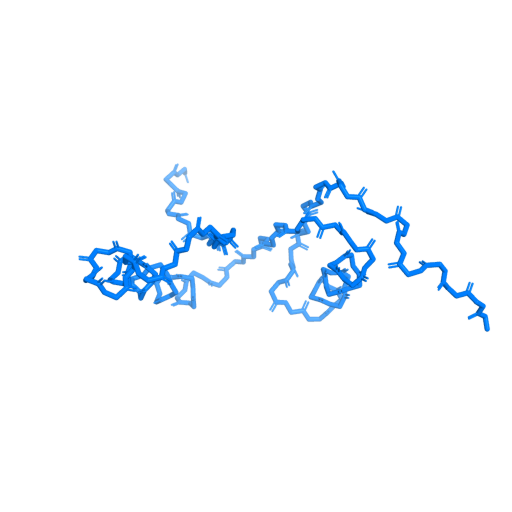1.421 6.169 -18.650 1.00 30.03 79 VAL A CA 1
ATOM 575 C C . VAL A 1 79 ? 1.786 7.642 -18.487 1.00 30.03 79 VAL A C 1
ATOM 577 O O . VAL A 1 79 ? 0.992 8.415 -17.949 1.00 30.03 79 VAL A O 1
ATOM 580 N N . GLY A 1 80 ? 2.993 8.005 -18.901 1.00 33.09 80 GLY A N 1
ATOM 581 C CA . GLY A 1 80 ? 3.509 9.370 -18.904 1.00 33.09 80 GLY A CA 1
ATOM 582 C C . GLY A 1 80 ? 4.757 9.442 -19.755 1.00 33.09 80 GLY A C 1
ATOM 583 O O . GLY A 1 80 ? 5.731 8.752 -19.385 1.00 33.09 80 GLY A O 1
#

Sequence (80 aa):
MQHNVSRFHGKVALVTGGTSGMGLATARRLLAEGARVVITGRDQRRLDAVFANAVAFLASDEASYVTGQDLVIDGGLVVG

InterPro domains:
  IPR002347 Short-chain dehydrogenase/reductase SDR [PF00106] (11-57)
  IPR002347 Short-chain dehydrogenase/reductase SDR [PR00081] (12-29)
  IPR002347 Short-chain dehydrogenase/reductase SDR [PR00081] (45-56)
  IPR036291 NAD(P)-binding domain superfamily [SSF51735] (4-58)
  IPR036291 NAD(P)-binding domain superfamily [SSF51735] (52-79)
  IPR051122 SDR DHRS6-like [PTHR43477] (3-50)

Organism: NCBI:txid334858

Mean predicted aligned error: 11.97 Å

Secondary structure (DSSP, 8-state):
----TTTTTT-EEEEETTTSHHHHHHHHHHHHTT-EEEEE-S-HHHHHHHHHHHHHHHTSGGGGG-S-------------

pLDDT: mean 73.95, std 15.1, range [30.03, 92.81]

Foldseek 3Di:
DDDQQAPQAPAEEEFEPCPDDPSVVVQVSNVSNHYHYAYDDDPQVVLVVLVVVVVVCCPDPVCVVDPDDDPHRHHDDDPD